Protein AF-A0A6A4GRK8-F1 (afdb_monomer_lite)

pLDDT: mean 79.05, std 15.15, range [39.25, 95.19]

Organism: NCBI:txid1447944

Sequence (147 aa):
LSDDVIEEILKYSSSYSTLLSTILVAKPISRVYQTHPKSILYSLYYHVLGPTFPQALELYRRRVCLEQMDDHALFPNVLNDPPIIMTAYERRSIQHTEGIVTELENLFSFRHVDRTSVVSQLDSQESCRFRRAVYRIMLYNCEFHLN

Radius of gyration: 17.97 Å; chains: 1; bounding box: 51×31×46 Å

Structure (mmCIF, N/CA/C/O backbone):
data_AF-A0A6A4GRK8-F1
#
_entry.id   AF-A0A6A4GRK8-F1
#
loop_
_atom_site.group_PDB
_atom_site.id
_atom_site.type_symbol
_atom_site.label_atom_id
_atom_site.label_alt_id
_atom_site.label_comp_id
_atom_site.label_asym_id
_atom_site.label_entity_id
_atom_site.label_seq_id
_atom_site.pdbx_PDB_ins_code
_atom_site.Cartn_x
_atom_site.Cartn_y
_atom_site.Cartn_z
_atom_site.occupancy
_atom_site.B_iso_or_equiv
_atom_site.auth_seq_id
_atom_site.auth_comp_id
_atom_site.auth_asym_id
_atom_site.auth_atom_id
_atom_site.pdbx_PDB_model_num
ATOM 1 N N . LEU A 1 1 ? -24.205 -7.755 17.004 1.00 75.12 1 LEU A N 1
ATOM 2 C CA . LEU A 1 1 ? -22.905 -8.268 16.523 1.00 75.12 1 LEU A CA 1
ATOM 3 C C . LEU A 1 1 ? -21.918 -8.126 17.669 1.00 75.12 1 LEU A C 1
ATOM 5 O O . LEU A 1 1 ? -22.039 -7.134 18.378 1.00 75.12 1 LEU A O 1
ATOM 9 N N . SER A 1 2 ? -21.032 -9.093 17.893 1.00 92.44 2 SER A N 1
ATOM 10 C CA . SER A 1 2 ? -19.952 -8.926 18.872 1.00 92.44 2 SER A CA 1
ATOM 11 C C . SER A 1 2 ? -18.887 -7.970 18.336 1.00 92.44 2 SER A C 1
ATOM 13 O O . SER A 1 2 ? -18.763 -7.800 17.119 1.00 92.44 2 SER A O 1
ATOM 15 N N . ASP A 1 3 ? -18.120 -7.369 19.244 1.00 91.88 3 ASP A N 1
ATOM 16 C CA . ASP A 1 3 ? -17.025 -6.462 18.894 1.00 91.88 3 ASP A CA 1
ATOM 17 C C . ASP A 1 3 ? -15.959 -7.177 18.040 1.00 91.88 3 ASP A C 1
ATOM 19 O O . ASP A 1 3 ? -15.514 -6.607 17.048 1.00 91.88 3 ASP A O 1
ATOM 23 N N . ASP A 1 4 ? -15.670 -8.457 18.317 1.00 91.69 4 ASP A N 1
ATOM 24 C CA . ASP A 1 4 ? -14.726 -9.277 17.535 1.00 91.69 4 ASP A CA 1
ATOM 25 C C . ASP A 1 4 ? -15.135 -9.406 16.059 1.00 91.69 4 ASP A C 1
ATOM 27 O O . ASP A 1 4 ? -14.313 -9.293 15.151 1.00 91.69 4 ASP A O 1
ATOM 31 N N . VAL A 1 5 ? -16.431 -9.615 15.794 1.00 93.19 5 VAL A N 1
ATOM 32 C CA . VAL A 1 5 ? -16.941 -9.746 14.420 1.00 93.19 5 VAL A CA 1
ATOM 33 C C . VAL A 1 5 ? -16.886 -8.400 13.703 1.00 93.19 5 VAL A C 1
ATOM 35 O O . VAL A 1 5 ? -16.590 -8.348 12.512 1.00 93.19 5 VAL A O 1
ATOM 38 N N . ILE A 1 6 ? -17.155 -7.300 14.412 1.00 93.06 6 ILE A N 1
ATOM 39 C CA . ILE A 1 6 ? -17.019 -5.953 13.850 1.00 93.06 6 ILE A CA 1
ATOM 40 C C . ILE A 1 6 ? -15.552 -5.675 13.507 1.00 93.06 6 ILE A C 1
ATOM 42 O O . ILE A 1 6 ? -15.279 -5.164 12.424 1.00 93.06 6 ILE A O 1
ATOM 46 N N . GLU A 1 7 ? -14.614 -6.020 14.390 1.00 92.94 7 GLU A N 1
ATOM 47 C CA . GLU A 1 7 ? -13.183 -5.843 14.138 1.00 92.94 7 GLU A CA 1
ATOM 48 C C . GLU A 1 7 ? -12.743 -6.616 12.891 1.00 92.94 7 GLU A C 1
ATOM 50 O O . GLU A 1 7 ? -12.082 -6.046 12.021 1.00 92.94 7 GLU A O 1
ATOM 55 N N . GLU A 1 8 ? -13.162 -7.875 12.762 1.00 92.25 8 GLU A N 1
ATOM 56 C CA . GLU A 1 8 ? -12.828 -8.704 11.604 1.00 92.25 8 GLU A CA 1
ATOM 57 C C . GLU A 1 8 ? -13.407 -8.128 10.303 1.00 92.25 8 GLU A C 1
ATOM 59 O O . GLU A 1 8 ? -12.691 -7.992 9.312 1.00 92.25 8 GLU A O 1
ATOM 64 N N . ILE A 1 9 ? -14.666 -7.675 10.311 1.00 91.06 9 ILE A N 1
ATOM 65 C CA . ILE A 1 9 ? -15.273 -6.989 9.157 1.00 91.06 9 ILE A CA 1
ATOM 66 C C . ILE A 1 9 ? -14.453 -5.755 8.763 1.00 91.06 9 ILE A C 1
ATOM 68 O O . ILE A 1 9 ? -14.192 -5.532 7.580 1.00 91.06 9 ILE A O 1
ATOM 72 N N . LEU A 1 10 ? -14.024 -4.953 9.742 1.00 90.94 10 LEU A N 1
ATOM 73 C CA . LEU A 1 10 ? -13.240 -3.749 9.476 1.00 90.94 10 LEU A CA 1
ATOM 74 C C . LEU A 1 10 ? -11.853 -4.089 8.901 1.00 90.94 10 LEU A C 1
ATOM 76 O O . LEU A 1 10 ? -11.402 -3.385 7.995 1.00 90.94 10 LEU A O 1
ATOM 80 N N . LYS A 1 11 ? -11.204 -5.172 9.353 1.00 90.00 11 LYS A N 1
ATOM 81 C CA . LYS A 1 11 ? -9.908 -5.655 8.827 1.00 90.00 11 LYS A CA 1
ATOM 82 C C . LYS A 1 11 ? -9.962 -6.086 7.361 1.00 90.00 11 LYS A C 1
ATOM 84 O O . LYS A 1 11 ? -8.969 -5.915 6.658 1.00 90.00 11 LYS A O 1
ATOM 89 N N . TYR A 1 12 ? -11.105 -6.596 6.900 1.00 88.00 12 TYR A N 1
ATOM 90 C CA . TYR A 1 12 ? -11.338 -6.983 5.501 1.00 88.00 12 TYR A CA 1
ATOM 91 C C . TYR A 1 12 ? -11.882 -5.848 4.623 1.00 88.00 12 TYR A C 1
ATOM 93 O O . TYR A 1 12 ? -12.364 -6.084 3.513 1.00 88.00 12 TYR A O 1
ATOM 101 N N . SER A 1 13 ? -11.806 -4.599 5.086 1.00 84.50 13 SER A N 1
ATOM 102 C CA . SER A 1 13 ? -12.175 -3.454 4.254 1.00 84.50 13 SER A CA 1
ATOM 103 C C . SER A 1 13 ? -11.331 -3.422 2.976 1.00 84.50 13 SER A C 1
ATOM 105 O O . SER A 1 13 ? -10.106 -3.458 3.025 1.00 84.50 13 SER A O 1
ATOM 107 N N . SER A 1 14 ? -11.987 -3.293 1.822 1.00 77.75 14 SER A N 1
ATOM 108 C CA . SER A 1 14 ? -11.324 -3.295 0.508 1.00 77.75 14 SER A CA 1
ATOM 109 C C . SER A 1 14 ? -10.549 -2.015 0.196 1.00 77.75 14 SER A C 1
ATOM 111 O O . SER A 1 14 ? -9.700 -1.992 -0.690 1.00 77.75 14 SER A O 1
ATOM 113 N N . SER A 1 15 ? -10.860 -0.921 0.891 1.00 77.19 15 SER A N 1
ATOM 114 C CA . SER A 1 15 ? -10.179 0.358 0.729 1.00 77.19 15 SER A CA 1
ATOM 115 C C . SER A 1 15 ? -10.337 1.219 1.977 1.00 77.19 15 SER A C 1
ATOM 117 O O . SER A 1 15 ? -11.236 1.009 2.798 1.00 77.19 15 SER A O 1
ATOM 119 N N . TYR A 1 16 ? -9.499 2.250 2.088 1.00 76.88 16 TYR A N 1
ATOM 120 C CA . TYR A 1 16 ? -9.619 3.233 3.161 1.00 76.88 16 TYR A CA 1
ATOM 121 C C . TYR A 1 16 ? -10.954 3.995 3.112 1.00 76.88 16 TYR A C 1
ATOM 123 O O . TYR A 1 16 ? -11.535 4.288 4.155 1.00 76.88 16 TYR A O 1
ATOM 131 N N . SER A 1 17 ? -11.474 4.275 1.910 1.00 74.25 17 SER A N 1
ATOM 132 C CA . SER A 1 17 ? -12.780 4.925 1.756 1.00 74.25 17 SER A CA 1
ATOM 133 C C . SER A 1 17 ? -13.900 4.032 2.284 1.00 74.25 17 SER A C 1
ATOM 135 O O . SER A 1 17 ? -14.747 4.497 3.040 1.00 74.25 17 SER A O 1
ATOM 137 N N . THR A 1 18 ? -13.871 2.742 1.937 1.00 84.19 18 THR A N 1
ATOM 138 C CA . THR A 1 18 ? -14.836 1.746 2.421 1.00 84.19 18 THR A CA 1
ATOM 139 C C . THR A 1 18 ? -14.802 1.645 3.943 1.00 84.19 18 THR A C 1
ATOM 141 O O . THR A 1 18 ? -15.852 1.659 4.588 1.00 84.19 18 THR A O 1
ATOM 144 N N . LEU A 1 19 ? -13.599 1.607 4.525 1.00 86.88 19 LEU A N 1
ATOM 145 C CA . LEU A 1 19 ? -13.414 1.582 5.973 1.00 86.88 19 LEU A CA 1
ATOM 146 C C . LEU A 1 19 ? -14.049 2.817 6.629 1.00 86.88 19 LEU A C 1
ATOM 148 O O . LEU A 1 19 ? -14.834 2.680 7.566 1.00 86.88 19 LEU A O 1
ATOM 152 N N . LEU A 1 20 ? -13.763 4.018 6.113 1.00 85.94 20 LEU A N 1
ATOM 153 C CA . LEU A 1 20 ? -14.296 5.266 6.659 1.00 85.94 20 LEU A CA 1
ATOM 154 C C . LEU A 1 20 ? -15.826 5.309 6.588 1.00 85.94 20 LEU A C 1
ATOM 156 O O . LEU A 1 20 ? -16.474 5.612 7.587 1.00 85.94 20 LEU A O 1
ATOM 160 N N . SER A 1 21 ? -16.407 4.958 5.439 1.00 89.00 21 SER A N 1
ATOM 161 C CA . SER A 1 21 ? -17.860 4.871 5.287 1.00 89.00 21 SER A CA 1
ATOM 162 C C . SER A 1 21 ? -18.472 3.896 6.291 1.00 89.00 21 SER A C 1
ATOM 164 O O . SER A 1 21 ? -19.470 4.231 6.920 1.00 89.00 21 SER A O 1
ATOM 166 N N . THR A 1 22 ? -17.844 2.735 6.502 1.00 91.50 22 THR A N 1
ATOM 167 C CA . THR A 1 22 ? -18.318 1.698 7.435 1.00 91.50 22 THR A CA 1
ATOM 168 C C . THR A 1 22 ? -18.276 2.172 8.888 1.00 91.50 22 THR A C 1
ATOM 170 O O . THR A 1 22 ? -19.245 1.998 9.626 1.00 91.50 22 THR A O 1
ATOM 173 N N . ILE A 1 23 ? -17.193 2.842 9.294 1.00 92.50 23 ILE A N 1
ATOM 174 C CA . ILE A 1 23 ? -17.038 3.434 10.634 1.00 92.50 23 ILE A CA 1
ATOM 175 C C . ILE A 1 23 ? -18.158 4.439 10.936 1.00 92.50 23 ILE A C 1
ATOM 177 O O . ILE A 1 23 ? -18.630 4.515 12.072 1.00 92.50 23 ILE A O 1
ATOM 181 N N . LEU A 1 24 ? -18.606 5.186 9.924 1.00 92.06 24 LEU A N 1
ATOM 182 C CA . LEU A 1 24 ? -19.644 6.210 10.059 1.00 92.06 24 LEU A CA 1
ATOM 183 C C . LEU A 1 24 ? -21.072 5.645 10.133 1.00 92.06 24 LEU A C 1
ATOM 185 O O . LEU A 1 24 ? -21.984 6.385 10.498 1.00 92.06 24 LEU A O 1
ATOM 189 N N . VAL A 1 25 ? -21.285 4.357 9.837 1.00 94.44 25 VAL A N 1
ATOM 190 C CA . VAL A 1 25 ? -22.625 3.739 9.831 1.00 94.44 25 VAL A CA 1
ATOM 191 C C . VAL A 1 25 ? -23.254 3.730 11.223 1.00 94.44 25 VAL A C 1
ATOM 193 O O . VAL A 1 25 ? -24.447 3.995 11.365 1.00 94.44 25 VAL A O 1
ATOM 196 N N . ALA A 1 26 ? -22.480 3.404 12.264 1.00 93.12 26 ALA A N 1
ATOM 197 C CA . ALA A 1 26 ? -23.025 3.260 13.610 1.00 93.12 26 ALA A CA 1
ATOM 198 C C . ALA A 1 26 ? -21.990 3.494 14.720 1.00 93.12 26 ALA A C 1
ATOM 200 O O . ALA A 1 26 ? -20.823 3.116 14.610 1.00 93.12 26 ALA A O 1
ATOM 201 N N . LYS A 1 27 ? -22.452 4.031 15.859 1.00 93.00 27 LYS A N 1
ATOM 202 C CA . LYS A 1 27 ? -21.616 4.285 17.050 1.00 93.00 27 LYS A CA 1
ATOM 203 C C . LYS A 1 27 ? -20.867 3.045 17.570 1.00 93.00 27 LYS A C 1
ATOM 205 O O . LYS A 1 27 ? -19.705 3.207 17.934 1.00 93.00 27 LYS A O 1
ATOM 210 N N . PRO A 1 28 ? -21.459 1.833 17.617 1.00 92.50 28 PRO A N 1
ATOM 211 C CA . PRO A 1 28 ? -20.728 0.634 18.031 1.00 92.50 28 PRO A CA 1
ATOM 212 C C . PRO A 1 28 ? -19.558 0.306 17.097 1.00 92.50 28 PRO A C 1
ATOM 214 O O . PRO A 1 28 ? -18.472 0.008 17.576 1.00 92.50 28 PRO A O 1
ATOM 217 N N . ILE A 1 29 ? -19.737 0.459 15.781 1.00 92.62 29 ILE A N 1
ATOM 218 C CA . ILE A 1 29 ? -18.674 0.229 14.789 1.00 92.62 29 ILE A CA 1
ATOM 219 C C . ILE A 1 29 ? -17.549 1.246 14.977 1.00 92.62 29 ILE A C 1
ATOM 221 O O . ILE A 1 29 ? -16.377 0.880 15.058 1.00 92.62 29 ILE A O 1
ATOM 225 N N . SER A 1 30 ? -17.908 2.522 15.135 1.00 92.19 30 SER A N 1
ATOM 226 C CA . SER A 1 30 ? -16.933 3.564 15.450 1.00 92.19 30 SER A CA 1
ATOM 227 C C . SER A 1 30 ? -16.193 3.301 16.760 1.00 92.19 30 SER A C 1
ATOM 229 O O . SER A 1 30 ? -15.014 3.629 16.848 1.00 92.19 30 SER A O 1
ATOM 231 N N . ARG A 1 31 ? -16.853 2.728 17.771 1.00 94.56 31 ARG A N 1
ATOM 232 C CA . ARG A 1 31 ? -16.213 2.375 19.042 1.00 94.56 31 ARG A CA 1
ATOM 233 C C . ARG A 1 31 ? -15.188 1.264 18.846 1.00 94.56 31 ARG A C 1
ATOM 235 O O . ARG A 1 31 ? -14.057 1.439 19.271 1.00 94.56 31 ARG A O 1
ATOM 242 N N . VAL A 1 32 ? -15.546 0.179 18.159 1.00 93.06 32 VAL A N 1
ATOM 243 C CA . VAL A 1 32 ? -14.614 -0.926 17.869 1.00 93.06 32 VAL A CA 1
ATOM 244 C C . VAL A 1 32 ? -13.397 -0.423 17.093 1.00 93.06 32 VAL A C 1
ATOM 246 O O . VAL A 1 32 ? -12.264 -0.738 17.453 1.00 93.06 32 VAL A O 1
ATOM 249 N N . TYR A 1 33 ? -13.609 0.444 16.098 1.00 89.50 33 TYR A N 1
ATOM 250 C CA . TYR A 1 33 ? -12.504 1.091 15.395 1.00 89.50 33 TYR A CA 1
ATOM 251 C C . TYR A 1 33 ? -11.621 1.934 16.324 1.00 89.50 33 TYR A C 1
ATOM 253 O O . TYR A 1 33 ? -10.405 1.897 16.194 1.00 89.50 33 TYR A O 1
ATOM 261 N N . GLN A 1 34 ? -12.203 2.688 17.260 1.00 89.06 34 GLN A N 1
ATOM 262 C CA . GLN A 1 34 ? -11.438 3.478 18.232 1.00 89.06 34 GLN A CA 1
ATOM 263 C C . GLN A 1 34 ? -10.661 2.604 19.225 1.00 89.06 34 GLN A C 1
ATOM 265 O O . GLN A 1 34 ? -9.582 3.008 19.656 1.00 89.06 34 GLN A O 1
ATOM 270 N N . THR A 1 35 ? -11.169 1.415 19.556 1.00 91.00 35 THR A N 1
ATOM 271 C CA . THR A 1 35 ? -10.490 0.454 20.434 1.00 91.00 35 THR A CA 1
ATOM 272 C C . THR A 1 35 ? -9.321 -0.238 19.726 1.00 91.00 35 THR A C 1
ATOM 274 O O . THR A 1 35 ? -8.239 -0.359 20.302 1.00 91.00 35 THR A O 1
ATOM 277 N N . HIS A 1 36 ? -9.494 -0.639 18.459 1.00 86.44 36 HIS A N 1
ATOM 278 C CA . HIS A 1 36 ? -8.504 -1.424 17.703 1.00 86.44 36 HIS A CA 1
ATOM 279 C C . HIS A 1 36 ? -8.046 -0.785 16.373 1.00 86.44 36 HIS A C 1
ATOM 281 O O . HIS A 1 36 ? -7.867 -1.497 15.379 1.00 86.44 36 HIS A O 1
ATOM 287 N N . PRO A 1 37 ? -7.757 0.532 16.302 1.00 82.50 37 PRO A N 1
ATOM 288 C CA . PRO A 1 37 ? -7.476 1.197 15.026 1.00 82.50 37 PRO A CA 1
ATOM 289 C C . PRO A 1 37 ? -6.192 0.664 14.383 1.00 82.50 37 PRO A C 1
ATOM 291 O O . PRO A 1 37 ? -6.063 0.634 13.163 1.00 82.50 37 PRO A O 1
ATOM 294 N N . LYS A 1 38 ? -5.243 0.212 15.210 1.00 77.81 38 LYS A N 1
ATOM 295 C CA . LYS A 1 38 ? -3.922 -0.263 14.785 1.00 77.81 38 LYS A CA 1
ATOM 296 C C . LYS A 1 38 ? -4.016 -1.560 13.996 1.00 77.81 38 LYS A C 1
ATOM 298 O O . LYS A 1 38 ? -3.482 -1.639 12.897 1.00 77.81 38 LYS A O 1
ATOM 303 N N . SER A 1 39 ? -4.713 -2.548 14.555 1.00 83.25 39 SER A N 1
ATOM 304 C CA . SER A 1 39 ? -4.875 -3.855 13.919 1.00 83.25 39 SER A CA 1
ATOM 305 C C . SER A 1 39 ? -5.667 -3.721 12.619 1.00 83.25 39 SER A C 1
ATOM 307 O O . SER A 1 39 ? -5.230 -4.199 11.579 1.00 83.25 39 SER A O 1
ATOM 309 N N . ILE A 1 40 ? -6.760 -2.952 12.653 1.00 87.06 40 ILE A N 1
ATOM 310 C CA . ILE A 1 40 ? -7.620 -2.702 11.491 1.00 87.06 40 ILE A CA 1
ATOM 311 C C . ILE A 1 40 ? -6.854 -2.005 10.360 1.00 87.06 40 ILE A C 1
ATOM 313 O O . ILE A 1 40 ? -6.889 -2.466 9.221 1.00 87.06 40 ILE A O 1
ATOM 317 N N . LEU A 1 41 ? -6.140 -0.911 10.655 1.00 81.12 41 LEU A N 1
ATOM 318 C CA . LEU A 1 41 ? -5.373 -0.196 9.633 1.00 81.12 41 LEU A CA 1
ATOM 319 C C . LEU A 1 41 ? -4.221 -1.047 9.100 1.00 81.12 41 LEU A C 1
ATOM 321 O O . LEU A 1 41 ? -4.008 -1.070 7.893 1.00 81.12 41 LEU A O 1
ATOM 325 N N . TYR A 1 42 ? -3.501 -1.765 9.963 1.00 81.38 42 TYR A N 1
ATOM 326 C CA . TYR A 1 42 ? -2.437 -2.666 9.523 1.00 81.38 42 TYR A CA 1
ATOM 327 C C . TYR A 1 42 ? -2.971 -3.715 8.540 1.00 81.38 42 TYR A C 1
ATOM 329 O O . TYR A 1 42 ? -2.416 -3.868 7.454 1.00 81.38 42 TYR A O 1
ATOM 337 N N . SER A 1 43 ? -4.079 -4.384 8.876 1.00 83.81 43 SER A N 1
ATOM 338 C CA . SER A 1 43 ? -4.724 -5.370 8.001 1.00 83.81 43 SER A CA 1
ATOM 339 C C . SER A 1 43 ? -5.222 -4.766 6.690 1.00 83.81 43 SER A C 1
ATOM 341 O O . SER A 1 43 ? -5.042 -5.385 5.643 1.00 83.81 43 SER A O 1
ATOM 343 N N . LEU A 1 44 ? -5.790 -3.555 6.724 1.00 81.69 44 LEU A N 1
ATOM 344 C CA . LEU A 1 44 ? -6.199 -2.826 5.523 1.00 81.69 44 LEU A CA 1
ATOM 345 C C . LEU A 1 44 ? -4.999 -2.564 4.605 1.00 81.69 44 LEU A C 1
ATOM 347 O O . LEU A 1 44 ? -5.052 -2.866 3.418 1.00 81.69 44 LEU A O 1
ATOM 351 N N . TYR A 1 45 ? -3.911 -2.003 5.135 1.00 77.12 45 TYR A N 1
ATOM 352 C CA . TYR A 1 45 ? -2.742 -1.672 4.321 1.00 77.12 45 TYR A CA 1
ATOM 353 C C . TYR A 1 45 ? -2.004 -2.914 3.832 1.00 77.12 45 TYR A C 1
ATOM 355 O O . TYR A 1 45 ? -1.528 -2.915 2.701 1.00 77.12 45 TYR A O 1
ATOM 363 N N . TYR A 1 46 ? -1.972 -3.985 4.621 1.00 80.56 46 TYR A N 1
ATOM 364 C CA . TYR A 1 46 ? -1.468 -5.275 4.165 1.00 80.56 46 TYR A CA 1
ATOM 365 C C . TYR A 1 46 ? -2.324 -5.862 3.032 1.00 80.56 46 TYR A C 1
ATOM 367 O O . TYR A 1 46 ? -1.773 -6.393 2.075 1.00 80.56 46 TYR A O 1
ATOM 375 N N . HIS A 1 47 ? -3.655 -5.733 3.083 1.00 77.75 47 HIS A N 1
ATOM 376 C CA . HIS A 1 47 ? -4.526 -6.150 1.977 1.00 77.75 47 HIS A CA 1
ATOM 377 C C . HIS A 1 47 ? -4.339 -5.289 0.723 1.00 77.75 47 HIS A C 1
ATOM 379 O O . HIS A 1 47 ? -4.275 -5.824 -0.379 1.00 77.75 47 HIS A O 1
ATOM 385 N N . VAL A 1 48 ? -4.256 -3.964 0.882 1.00 70.06 48 VAL A N 1
ATOM 386 C CA . VAL A 1 48 ? -4.194 -3.013 -0.241 1.00 70.06 48 VAL A CA 1
ATOM 387 C C . VAL A 1 48 ? -2.826 -3.022 -0.923 1.00 70.06 48 VAL A C 1
ATOM 389 O O . VAL A 1 48 ? -2.751 -3.046 -2.145 1.00 70.06 48 VAL A O 1
ATOM 392 N N . LEU A 1 49 ? -1.746 -2.991 -0.144 1.00 71.88 49 LEU A N 1
ATOM 393 C CA . LEU A 1 49 ? -0.367 -2.900 -0.641 1.00 71.88 49 LEU A CA 1
ATOM 394 C C . LEU A 1 49 ? 0.303 -4.276 -0.740 1.00 71.88 49 LEU A C 1
ATOM 396 O O . LEU A 1 49 ? 1.449 -4.394 -1.181 1.00 71.88 49 LEU A O 1
ATOM 400 N N . GLY A 1 50 ? -0.385 -5.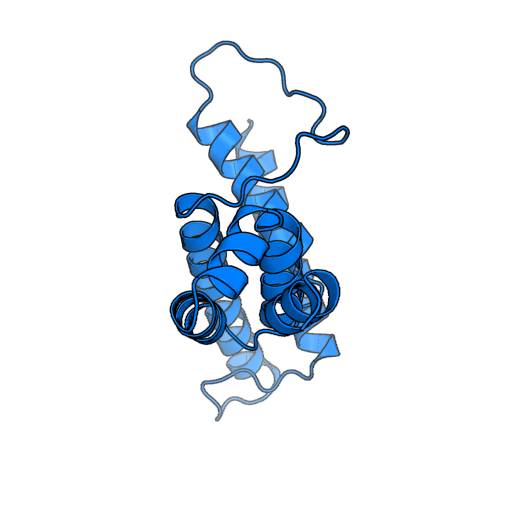320 -0.280 1.00 76.38 50 GLY A N 1
ATOM 401 C CA . GLY A 1 50 ? 0.111 -6.682 -0.280 1.00 76.38 50 GLY A CA 1
ATOM 402 C C . GLY A 1 50 ? 1.330 -6.887 0.634 1.00 76.38 50 GLY A C 1
ATOM 403 O O . GLY A 1 50 ? 1.597 -6.119 1.566 1.00 76.38 50 GLY A O 1
ATOM 404 N N . PRO A 1 51 ? 2.138 -7.923 0.355 1.00 78.75 51 PRO A N 1
ATOM 405 C CA . PRO A 1 51 ? 3.282 -8.310 1.183 1.00 78.75 51 PRO A CA 1
ATOM 406 C C . PRO A 1 51 ? 4.429 -7.285 1.191 1.00 78.75 51 PRO A C 1
ATOM 408 O O . PRO A 1 51 ? 5.410 -7.488 1.906 1.00 78.75 51 PRO A O 1
ATOM 411 N N . THR A 1 52 ? 4.331 -6.208 0.403 1.00 79.31 52 THR A N 1
ATOM 412 C CA . THR A 1 52 ? 5.317 -5.119 0.358 1.00 79.31 52 THR A CA 1
ATOM 413 C C . THR A 1 52 ? 5.049 -3.987 1.346 1.00 79.31 52 THR A C 1
ATOM 415 O O . THR A 1 52 ? 5.888 -3.102 1.515 1.00 79.31 52 THR A O 1
ATOM 418 N N . PHE A 1 53 ? 3.907 -4.024 2.037 1.00 80.06 53 PHE A N 1
ATOM 419 C CA . PHE A 1 53 ? 3.555 -3.030 3.046 1.00 80.06 53 PHE A CA 1
ATOM 420 C C . PHE A 1 53 ? 4.620 -2.839 4.149 1.00 80.06 53 PHE A C 1
ATOM 422 O O . PHE A 1 53 ? 4.952 -1.686 4.440 1.00 80.06 53 PHE A O 1
ATOM 429 N N . PRO A 1 54 ? 5.208 -3.899 4.748 1.00 79.00 54 PRO A N 1
ATOM 430 C CA . PRO A 1 54 ? 6.210 -3.725 5.800 1.00 79.00 54 PRO A CA 1
ATOM 431 C C . PRO A 1 54 ? 7.416 -2.887 5.355 1.00 79.00 54 PRO A C 1
ATOM 433 O O . PRO A 1 54 ? 7.878 -2.036 6.109 1.00 79.00 54 PRO A O 1
ATOM 436 N N . GLN A 1 55 ? 7.886 -3.075 4.118 1.00 80.50 55 GLN A N 1
ATOM 437 C CA . GLN A 1 55 ? 9.024 -2.336 3.566 1.00 80.50 55 GLN A CA 1
ATOM 438 C C . GLN A 1 55 ? 8.668 -0.870 3.286 1.00 80.50 55 GLN A C 1
ATOM 440 O O . GLN A 1 55 ? 9.482 0.019 3.532 1.00 80.50 55 GLN A O 1
ATOM 445 N N . ALA A 1 56 ? 7.447 -0.600 2.814 1.00 80.62 56 ALA A N 1
ATOM 446 C CA . ALA A 1 56 ? 6.958 0.765 2.616 1.00 80.62 56 ALA A CA 1
ATOM 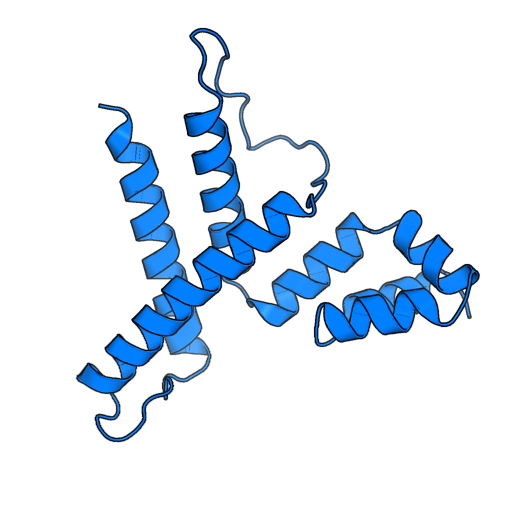447 C C . ALA A 1 56 ? 6.880 1.539 3.946 1.00 80.62 56 ALA A C 1
ATOM 449 O O . ALA A 1 56 ? 7.290 2.700 4.029 1.00 80.62 56 ALA A O 1
ATOM 450 N N . LEU A 1 57 ? 6.395 0.881 5.005 1.00 81.38 57 LEU A N 1
ATOM 451 C CA . LEU A 1 57 ? 6.320 1.457 6.347 1.00 81.38 57 LEU A CA 1
ATOM 452 C C . LEU A 1 57 ? 7.713 1.721 6.938 1.00 81.38 57 LEU A C 1
ATOM 454 O O . LEU A 1 57 ? 7.937 2.767 7.548 1.00 81.38 57 LEU A O 1
ATOM 458 N N . GLU A 1 58 ? 8.650 0.793 6.749 1.00 81.44 58 GLU A N 1
ATOM 459 C CA . GLU A 1 58 ? 10.043 0.949 7.175 1.00 81.44 58 GLU A CA 1
ATOM 460 C C . GLU A 1 58 ? 10.705 2.162 6.508 1.00 81.44 58 GLU A C 1
ATOM 462 O O . GLU A 1 58 ? 11.316 2.989 7.190 1.00 81.44 58 GLU A O 1
ATOM 467 N N . LEU A 1 59 ? 10.515 2.322 5.195 1.00 80.25 59 LEU A N 1
ATOM 468 C CA . LEU A 1 59 ? 11.049 3.452 4.436 1.00 80.25 59 LEU A CA 1
ATOM 469 C C . LEU A 1 59 ? 10.540 4.790 4.970 1.00 80.25 59 LEU A C 1
ATOM 471 O O . LEU A 1 59 ? 11.330 5.713 5.176 1.00 80.25 59 LEU A O 1
ATOM 475 N N . TYR A 1 60 ? 9.233 4.888 5.221 1.00 80.69 60 TYR A N 1
ATOM 476 C CA . TYR A 1 60 ? 8.646 6.085 5.812 1.00 80.69 60 TYR A CA 1
ATOM 477 C C . TYR A 1 60 ? 9.291 6.416 7.164 1.00 80.69 60 TYR A C 1
ATOM 479 O O . TYR A 1 60 ? 9.738 7.543 7.374 1.00 80.69 60 TYR A O 1
ATOM 487 N N . ARG A 1 61 ? 9.360 5.434 8.074 1.00 79.00 61 ARG A N 1
ATOM 488 C CA . ARG A 1 61 ? 9.899 5.646 9.427 1.00 79.00 61 ARG A CA 1
ATOM 489 C C . ARG A 1 61 ? 11.324 6.161 9.371 1.00 79.00 61 ARG A C 1
ATOM 491 O O . ARG A 1 61 ? 11.669 7.087 10.096 1.00 79.00 61 ARG A O 1
ATOM 498 N N . ARG A 1 62 ? 12.127 5.598 8.469 1.00 76.19 62 ARG A N 1
ATOM 499 C CA . ARG A 1 62 ? 13.514 6.010 8.307 1.00 76.19 62 ARG A CA 1
ATOM 500 C C . ARG A 1 62 ? 13.638 7.440 7.796 1.00 76.19 62 ARG A C 1
ATOM 502 O O . ARG A 1 62 ? 14.428 8.190 8.351 1.00 76.19 62 ARG A O 1
ATOM 509 N N . ARG A 1 63 ? 12.827 7.845 6.812 1.00 76.19 63 ARG A N 1
ATOM 510 C CA . ARG A 1 63 ? 12.796 9.239 6.334 1.00 76.19 63 ARG A CA 1
ATOM 511 C C . ARG A 1 63 ? 12.418 10.224 7.435 1.00 76.19 63 ARG A C 1
ATOM 513 O O . ARG A 1 63 ? 13.099 11.225 7.595 1.00 76.19 63 ARG A O 1
ATOM 520 N N . VAL A 1 64 ? 11.394 9.915 8.230 1.00 73.25 64 VAL A N 1
ATOM 521 C CA . VAL A 1 64 ? 10.986 10.787 9.342 1.00 73.25 64 VAL A CA 1
ATOM 522 C C . VAL A 1 64 ? 12.076 10.91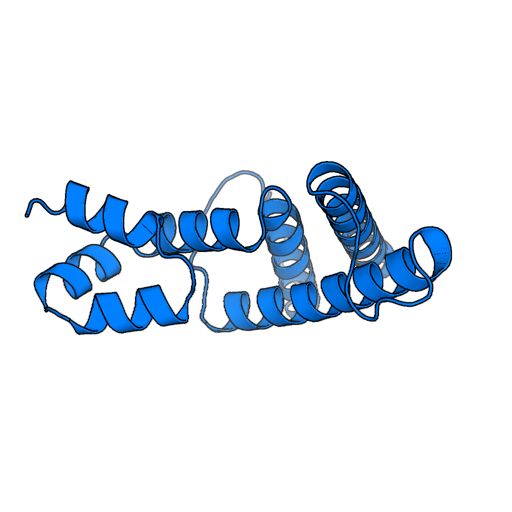1 10.396 1.00 73.25 64 VAL A C 1
ATOM 524 O O . VAL A 1 64 ? 12.332 12.016 10.859 1.00 73.25 64 VAL A O 1
ATOM 527 N N . CYS A 1 65 ? 12.741 9.809 10.755 1.00 71.81 65 CYS A N 1
ATOM 528 C CA . CYS A 1 65 ? 13.886 9.881 11.658 1.00 71.81 65 CYS A CA 1
ATOM 529 C C . CYS A 1 65 ? 14.969 10.823 11.113 1.00 71.81 65 CYS A C 1
ATOM 531 O O . CYS A 1 65 ? 15.469 11.633 11.879 1.00 71.81 65 CYS A O 1
ATOM 533 N N . LEU A 1 66 ? 15.286 10.766 9.812 1.00 69.75 66 LEU A N 1
ATOM 534 C CA . LEU A 1 66 ? 16.278 11.651 9.181 1.00 69.75 66 LEU A CA 1
ATOM 535 C C . LEU A 1 66 ? 15.855 13.128 9.210 1.00 69.75 66 LEU A C 1
ATOM 537 O O . LEU A 1 66 ? 16.670 13.991 9.510 1.00 69.75 66 LEU A O 1
ATOM 541 N N . GLU A 1 67 ? 14.586 13.424 8.927 1.00 67.56 67 GLU A N 1
ATOM 542 C CA . GLU A 1 67 ? 14.045 14.793 8.934 1.00 67.56 67 GLU A CA 1
ATOM 543 C C . GLU A 1 67 ? 13.973 15.405 10.346 1.00 67.56 67 GLU A C 1
ATOM 545 O O . GLU A 1 67 ? 13.934 16.625 10.488 1.00 67.56 67 GLU A O 1
ATOM 550 N N . GLN A 1 68 ? 13.945 14.567 11.389 1.00 66.06 68 GLN A N 1
ATOM 551 C CA . GLN A 1 68 ? 13.863 14.971 12.796 1.00 66.06 68 GLN A CA 1
ATOM 552 C C . GLN A 1 68 ? 15.221 15.013 13.514 1.00 66.06 68 GLN A C 1
ATOM 554 O O . GLN A 1 68 ? 15.247 15.335 14.703 1.00 66.06 68 GLN A O 1
ATOM 559 N N . MET A 1 69 ? 16.338 14.698 12.841 1.00 56.22 69 MET A N 1
ATOM 560 C CA . MET A 1 69 ? 17.684 14.825 13.417 1.00 56.22 69 MET A CA 1
ATOM 561 C C . MET A 1 69 ? 18.098 16.301 13.522 1.00 56.22 69 MET A C 1
ATOM 563 O O . MET A 1 69 ? 18.901 16.802 12.743 1.00 56.22 69 MET A O 1
ATOM 567 N N . ASP A 1 70 ? 17.543 16.972 14.529 1.00 46.94 70 ASP A N 1
ATOM 568 C CA . ASP A 1 70 ? 18.192 18.067 15.243 1.00 46.94 70 ASP A CA 1
ATOM 569 C C . ASP A 1 70 ? 19.128 17.427 16.298 1.00 46.94 70 ASP A C 1
ATOM 571 O O . ASP A 1 70 ? 18.677 16.745 17.219 1.00 46.94 70 ASP A O 1
ATOM 575 N N . ASP A 1 71 ? 20.431 17.540 16.039 1.00 48.75 71 ASP A N 1
ATOM 576 C CA . ASP A 1 71 ? 21.682 17.166 16.738 1.00 48.75 71 ASP A CA 1
ATOM 577 C C . ASP A 1 71 ? 21.796 16.017 17.779 1.00 48.75 71 ASP A C 1
ATOM 579 O O . ASP A 1 71 ? 22.881 15.451 17.914 1.00 48.75 71 ASP A O 1
ATOM 583 N N . HIS A 1 72 ? 2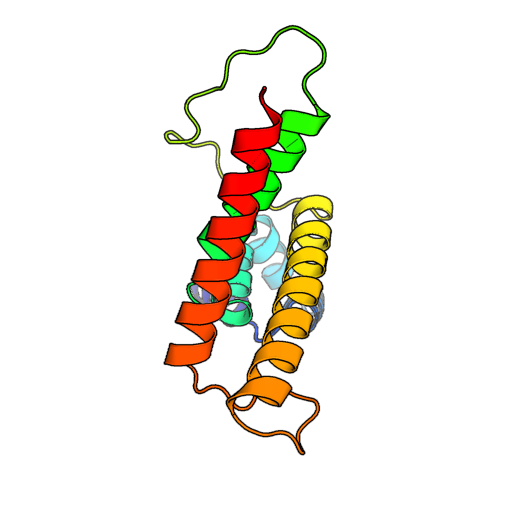0.779 15.584 18.528 1.00 46.56 72 HIS A N 1
ATOM 584 C CA . HIS A 1 72 ? 20.992 14.646 19.647 1.00 46.56 72 HIS A CA 1
ATOM 585 C C . HIS A 1 72 ? 19.824 13.680 19.897 1.00 46.56 72 HIS A C 1
ATOM 587 O O . HIS A 1 72 ? 19.045 13.865 20.829 1.00 46.56 72 HIS A O 1
ATOM 593 N N . ALA A 1 73 ? 19.744 12.568 19.162 1.00 42.41 73 ALA A N 1
ATOM 594 C CA . ALA A 1 73 ? 19.006 11.398 19.647 1.00 42.41 73 ALA A CA 1
ATOM 595 C C . ALA A 1 73 ? 19.548 10.097 19.047 1.00 42.41 73 ALA A C 1
ATOM 597 O O . ALA A 1 73 ? 19.517 9.889 17.837 1.00 42.41 73 ALA A O 1
ATOM 598 N N . LEU A 1 74 ? 20.038 9.217 19.928 1.00 44.47 74 LEU A N 1
ATOM 599 C CA . LEU A 1 74 ? 20.380 7.828 19.629 1.00 44.47 74 LEU A CA 1
ATOM 600 C C . LEU A 1 74 ? 19.279 7.178 18.790 1.00 44.47 74 LEU A C 1
ATOM 602 O O . LEU A 1 74 ? 18.115 7.246 19.177 1.00 44.47 74 LEU A O 1
ATOM 606 N N . PHE A 1 75 ? 19.673 6.460 17.737 1.00 48.31 75 PHE A N 1
ATOM 607 C CA . PHE A 1 75 ? 18.850 5.451 17.077 1.00 48.31 75 PHE A CA 1
ATOM 608 C C . PHE A 1 75 ? 18.250 4.521 18.144 1.00 48.31 75 PHE A C 1
ATOM 610 O O . PHE A 1 75 ? 18.972 3.671 18.679 1.00 48.31 75 PHE A O 1
ATOM 617 N N . PRO A 1 76 ? 16.959 4.638 18.506 1.00 41.47 76 PRO A N 1
ATOM 618 C CA . PRO A 1 76 ? 16.352 3.633 19.351 1.00 41.47 76 PRO A CA 1
ATOM 619 C C . PRO A 1 76 ? 16.284 2.389 18.477 1.00 41.47 76 PRO A C 1
ATOM 621 O O . PRO A 1 76 ? 15.812 2.470 17.345 1.00 41.47 76 PRO A O 1
ATOM 624 N N . ASN A 1 77 ? 16.796 1.260 18.966 1.00 43.94 77 ASN A N 1
ATOM 625 C CA . ASN A 1 77 ? 16.683 -0.031 18.298 1.00 43.94 77 ASN A CA 1
ATOM 626 C C . ASN A 1 77 ? 15.229 -0.246 17.837 1.00 43.94 77 ASN A C 1
ATOM 628 O O . ASN A 1 77 ? 14.378 -0.646 18.628 1.00 43.94 77 ASN A O 1
ATOM 632 N N . VAL A 1 78 ? 14.954 0.002 16.550 1.00 47.41 78 VAL A N 1
ATOM 633 C CA . VAL A 1 78 ? 13.613 -0.038 15.922 1.00 47.41 78 VAL A CA 1
ATOM 634 C C . VAL A 1 78 ? 13.033 -1.464 15.909 1.00 47.41 78 VAL A C 1
ATOM 636 O O . VAL A 1 78 ? 11.932 -1.703 15.426 1.00 47.41 78 VAL A O 1
ATOM 639 N N . LEU A 1 79 ? 13.759 -2.427 16.480 1.00 44.38 79 LEU A N 1
ATOM 640 C CA . LEU A 1 79 ? 13.363 -3.821 16.583 1.00 44.38 79 LEU A CA 1
ATOM 641 C C . LEU A 1 79 ? 12.454 -4.129 17.786 1.00 44.38 79 LEU A C 1
ATOM 643 O O . LEU A 1 79 ? 11.843 -5.190 17.789 1.00 44.38 79 LEU A O 1
ATOM 647 N N . ASN A 1 80 ? 12.332 -3.237 18.778 1.00 41.66 80 ASN A N 1
ATOM 648 C CA . ASN A 1 80 ? 11.543 -3.493 19.991 1.00 41.66 80 ASN A CA 1
ATOM 649 C C . ASN A 1 80 ? 10.509 -2.375 20.227 1.00 41.66 80 ASN A C 1
ATOM 651 O O . ASN A 1 80 ? 10.779 -1.414 20.937 1.00 41.66 80 ASN A O 1
ATOM 655 N N . ASP A 1 81 ? 9.366 -2.513 19.550 1.00 42.62 81 ASP A N 1
ATOM 656 C CA . ASP A 1 81 ? 8.074 -1.806 19.663 1.00 42.62 81 ASP A CA 1
ATOM 657 C C . ASP A 1 81 ? 7.957 -0.526 20.519 1.00 42.62 81 ASP A C 1
ATOM 659 O O . ASP A 1 81 ? 8.155 -0.518 21.736 1.00 42.62 81 ASP A O 1
ATOM 663 N N . PRO A 1 82 ? 7.311 0.495 19.930 1.00 44.62 82 PRO A N 1
ATOM 664 C CA . PRO A 1 82 ? 6.002 0.887 20.444 1.00 44.62 82 PRO A CA 1
ATOM 665 C C . PRO A 1 82 ? 4.884 0.701 19.399 1.00 44.62 82 PRO A C 1
ATOM 667 O O . PRO A 1 82 ? 5.113 0.790 18.190 1.00 44.62 82 PRO A O 1
ATOM 670 N N . PRO A 1 83 ? 3.635 0.474 19.850 1.00 48.84 83 PRO A N 1
ATOM 671 C CA . PRO A 1 83 ? 2.541 0.040 18.996 1.00 48.84 83 PRO A CA 1
ATOM 672 C C . PRO A 1 83 ? 2.136 1.146 18.018 1.00 48.84 83 PRO A C 1
ATOM 674 O O . PRO A 1 83 ? 1.490 2.124 18.400 1.00 48.84 83 PRO A O 1
ATOM 677 N N . ILE A 1 84 ? 2.503 0.919 16.758 1.00 53.84 84 ILE A N 1
ATOM 678 C CA . ILE A 1 84 ? 2.200 1.639 15.514 1.00 53.84 84 ILE A CA 1
ATOM 679 C C . ILE A 1 84 ? 0.933 2.499 15.618 1.00 53.84 84 ILE A C 1
ATOM 681 O O . ILE A 1 84 ? -0.187 2.005 15.484 1.00 53.84 84 ILE A O 1
ATOM 685 N N . ILE A 1 85 ? 1.087 3.804 15.836 1.00 51.03 85 ILE A N 1
ATOM 686 C CA . ILE A 1 85 ? 0.032 4.759 15.498 1.00 51.03 85 ILE A CA 1
ATOM 687 C C . ILE A 1 85 ? 0.291 5.137 14.050 1.00 51.03 85 ILE A C 1
ATOM 689 O O . ILE A 1 85 ? 1.135 5.987 13.799 1.00 51.03 85 ILE A O 1
ATOM 693 N N . MET A 1 86 ? -0.437 4.529 13.107 1.00 62.78 86 MET A N 1
ATOM 694 C CA . MET A 1 86 ? -0.383 4.986 11.722 1.00 62.78 86 MET A CA 1
ATOM 695 C C . MET A 1 86 ? -1.093 6.327 11.593 1.00 62.78 86 MET A C 1
ATOM 697 O O . MET A 1 86 ? -2.296 6.413 11.316 1.00 62.78 86 MET A O 1
ATOM 701 N N . THR A 1 87 ? -0.351 7.392 11.887 1.00 65.75 87 THR A N 1
ATOM 702 C CA . THR A 1 87 ? -0.860 8.760 11.850 1.00 65.75 87 THR A CA 1
ATOM 703 C C . THR A 1 87 ? -1.451 9.068 10.469 1.00 65.75 87 THR A C 1
ATOM 705 O O . THR A 1 87 ? -1.140 8.437 9.457 1.00 65.75 87 THR A O 1
ATOM 708 N N . ALA A 1 88 ? -2.340 10.060 10.382 1.00 66.19 88 ALA A N 1
ATOM 709 C CA . ALA A 1 88 ? -2.846 10.510 9.079 1.00 66.19 88 ALA A CA 1
ATOM 710 C C . ALA A 1 88 ? -1.719 10.988 8.137 1.00 66.19 88 ALA A C 1
ATOM 712 O O . ALA A 1 88 ? -1.900 11.023 6.921 1.00 66.19 88 ALA A O 1
ATOM 713 N N . TYR A 1 89 ? -0.567 11.359 8.698 1.00 66.88 89 TYR A N 1
ATOM 714 C CA . TYR A 1 89 ? 0.621 11.746 7.949 1.00 66.88 89 TYR A CA 1
ATOM 715 C C . TYR A 1 89 ? 1.383 10.524 7.413 1.00 66.88 89 TYR A C 1
ATOM 717 O O . TYR A 1 89 ? 1.633 10.464 6.211 1.00 66.88 89 TYR A O 1
ATOM 725 N N . GLU A 1 90 ? 1.606 9.504 8.254 1.00 71.50 90 GLU A N 1
ATOM 726 C CA . GLU A 1 90 ? 2.132 8.186 7.848 1.00 71.50 90 GLU A CA 1
ATOM 727 C C . GLU A 1 90 ? 1.388 7.633 6.639 1.00 71.50 90 GLU A C 1
ATOM 729 O O . GLU A 1 90 ? 1.980 7.270 5.624 1.00 71.50 90 GLU A O 1
ATOM 734 N N . ARG A 1 91 ? 0.058 7.660 6.717 1.00 71.69 91 ARG A N 1
ATOM 735 C CA . ARG A 1 91 ? -0.821 7.152 5.665 1.00 71.69 91 ARG A CA 1
ATOM 736 C C . ARG A 1 91 ? -0.649 7.888 4.346 1.00 71.69 91 ARG A C 1
ATOM 738 O O . ARG A 1 91 ? -0.500 7.243 3.312 1.00 71.69 91 ARG A O 1
ATOM 745 N N . ARG A 1 92 ? -0.644 9.224 4.378 1.00 75.25 92 ARG A N 1
ATOM 746 C CA . ARG A 1 92 ? -0.456 10.042 3.171 1.00 75.25 92 ARG A CA 1
ATOM 747 C C . ARG A 1 92 ? 0.914 9.815 2.542 1.00 75.25 92 ARG A C 1
ATOM 749 O O . ARG A 1 92 ? 1.005 9.726 1.324 1.00 75.25 92 ARG A O 1
ATOM 756 N N . SER A 1 93 ? 1.957 9.684 3.356 1.00 76.50 93 SER A N 1
ATOM 757 C CA . SER A 1 93 ? 3.316 9.482 2.853 1.00 76.50 93 SER A CA 1
ATOM 758 C C . SER A 1 93 ? 3.517 8.088 2.243 1.00 76.50 93 SER A C 1
ATOM 760 O O . SER A 1 93 ? 4.098 7.960 1.163 1.00 76.50 93 SER A O 1
ATOM 762 N N . ILE A 1 94 ? 2.952 7.045 2.863 1.00 80.62 94 ILE A N 1
ATOM 763 C CA . ILE A 1 94 ? 2.951 5.687 2.297 1.00 80.62 94 ILE A CA 1
ATOM 764 C C . ILE A 1 94 ? 2.155 5.656 0.989 1.00 80.62 94 ILE A C 1
ATOM 766 O O . ILE A 1 94 ? 2.648 5.130 -0.000 1.00 80.62 94 ILE A O 1
ATOM 770 N N . GLN A 1 95 ? 0.970 6.272 0.943 1.00 82.25 95 GLN A N 1
ATOM 771 C CA . GLN A 1 95 ? 0.172 6.368 -0.287 1.00 82.25 95 GLN A CA 1
ATOM 772 C C . GLN A 1 95 ? 0.905 7.113 -1.405 1.00 82.25 95 GLN A C 1
ATOM 774 O O . GLN A 1 95 ? 0.841 6.703 -2.560 1.00 82.25 95 GLN A O 1
ATOM 779 N N . HIS A 1 96 ? 1.615 8.191 -1.072 1.00 82.94 96 HIS A N 1
ATOM 780 C CA . HIS A 1 96 ? 2.415 8.922 -2.047 1.00 82.94 96 HIS A CA 1
ATOM 781 C C . HIS A 1 96 ? 3.558 8.060 -2.597 1.00 82.94 96 HIS A C 1
ATOM 783 O O . HIS A 1 96 ? 3.733 7.963 -3.810 1.00 82.94 96 HIS A O 1
ATOM 789 N N . THR A 1 97 ? 4.292 7.382 -1.711 1.00 81.62 97 THR A N 1
ATOM 790 C CA . THR A 1 97 ? 5.373 6.464 -2.098 1.00 81.62 97 THR A CA 1
ATOM 791 C C . THR A 1 97 ? 4.847 5.321 -2.965 1.00 81.62 97 THR A C 1
ATOM 793 O O . THR A 1 97 ? 5.448 4.991 -3.981 1.00 81.62 97 THR A O 1
ATOM 796 N N . GLU A 1 98 ? 3.695 4.760 -2.613 1.00 85.31 98 GLU A N 1
ATOM 797 C CA . GLU A 1 98 ? 3.034 3.720 -3.394 1.00 85.31 98 GLU A CA 1
ATOM 798 C C . GLU A 1 98 ? 2.629 4.210 -4.792 1.00 85.31 98 GLU A C 1
ATOM 800 O O . GLU A 1 98 ? 2.755 3.465 -5.765 1.00 85.31 98 GLU A O 1
ATOM 805 N N . GLY A 1 99 ? 2.191 5.468 -4.914 1.00 86.06 99 GLY A N 1
ATOM 806 C CA . GLY A 1 99 ? 1.942 6.106 -6.208 1.00 86.06 99 GLY A CA 1
ATOM 807 C C . GLY A 1 99 ? 3.190 6.103 -7.092 1.00 86.06 99 GLY A C 1
ATOM 808 O O . GLY A 1 99 ? 3.137 5.627 -8.222 1.00 86.06 99 GLY A O 1
ATOM 809 N N . ILE A 1 100 ? 4.336 6.518 -6.540 1.00 89.00 100 ILE A N 1
ATOM 810 C CA . ILE A 1 100 ? 5.632 6.492 -7.240 1.00 89.00 100 ILE A CA 1
ATOM 811 C C . ILE A 1 100 ? 6.004 5.061 -7.652 1.00 89.00 100 ILE A C 1
ATOM 813 O O . ILE A 1 100 ? 6.400 4.821 -8.791 1.00 89.00 100 ILE A O 1
ATOM 817 N N . VAL A 1 101 ? 5.880 4.092 -6.741 1.00 88.81 101 VAL A N 1
ATOM 818 C CA . VAL A 1 101 ? 6.206 2.684 -7.027 1.00 88.81 101 VAL A CA 1
ATOM 819 C C . VAL A 1 101 ? 5.305 2.124 -8.130 1.00 88.81 101 VAL A C 1
ATOM 821 O O . VAL A 1 101 ? 5.789 1.409 -9.005 1.00 88.81 101 VAL A O 1
ATOM 824 N N . THR A 1 102 ? 4.024 2.489 -8.130 1.00 91.00 102 THR A N 1
ATOM 825 C CA . THR A 1 102 ? 3.062 2.091 -9.165 1.00 91.00 102 THR A CA 1
ATOM 826 C C . THR A 1 102 ? 3.425 2.687 -10.525 1.00 91.00 102 THR A C 1
ATOM 828 O O . THR A 1 102 ? 3.397 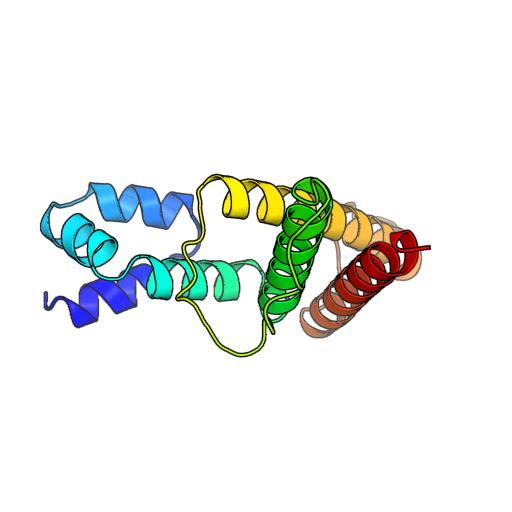1.978 -11.527 1.00 91.00 102 THR A O 1
ATOM 831 N N . GLU A 1 103 ? 3.823 3.959 -10.585 1.00 93.44 103 GLU A N 1
ATOM 832 C CA . GLU A 1 103 ? 4.291 4.583 -11.830 1.00 93.44 103 GLU A CA 1
ATOM 833 C C . GLU A 1 103 ? 5.559 3.910 -12.372 1.00 93.44 103 GLU A C 1
ATOM 835 O O . GLU A 1 103 ? 5.649 3.628 -13.569 1.00 93.44 103 GLU A O 1
ATOM 840 N N . LEU A 1 104 ? 6.515 3.591 -11.494 1.00 94.06 104 LEU A N 1
ATOM 841 C CA . LEU A 1 104 ? 7.724 2.853 -11.865 1.00 94.06 104 LEU A CA 1
ATOM 842 C C . LEU A 1 104 ? 7.399 1.454 -12.393 1.00 94.06 104 LEU A C 1
ATOM 844 O O . LEU A 1 104 ? 8.018 0.999 -13.355 1.00 94.06 104 LEU A O 1
ATOM 848 N N . GLU A 1 105 ? 6.428 0.777 -11.785 1.00 94.25 105 GLU A N 1
ATOM 849 C CA . GLU A 1 105 ? 5.973 -0.535 -12.235 1.00 94.25 105 GLU A CA 1
ATOM 850 C C . GLU A 1 105 ? 5.284 -0.459 -13.600 1.00 94.25 105 GLU A C 1
ATOM 852 O O . GLU A 1 105 ? 5.605 -1.247 -14.488 1.00 94.25 105 GLU A O 1
ATOM 857 N N . ASN A 1 106 ? 4.400 0.523 -13.804 1.00 94.06 106 ASN A N 1
ATOM 858 C CA . ASN A 1 106 ? 3.756 0.766 -15.094 1.00 94.06 106 ASN A CA 1
ATOM 859 C C . ASN A 1 106 ? 4.803 1.032 -16.185 1.00 94.06 106 ASN A C 1
ATOM 861 O O . ASN A 1 106 ? 4.729 0.441 -17.259 1.00 94.06 106 ASN A O 1
ATOM 865 N N . LEU A 1 107 ? 5.821 1.852 -15.901 1.00 95.19 107 LEU A N 1
ATOM 866 C CA . LEU A 1 107 ? 6.926 2.118 -16.826 1.00 95.19 107 LEU A CA 1
ATOM 867 C C . LEU A 1 107 ? 7.738 0.849 -17.132 1.00 95.19 107 LEU A C 1
ATOM 869 O O . LEU A 1 107 ? 8.093 0.595 -18.286 1.00 95.19 107 LEU A O 1
ATOM 873 N N . PHE A 1 108 ? 8.053 0.056 -16.104 1.00 95.12 108 PHE A N 1
ATOM 874 C CA . PHE A 1 108 ? 8.791 -1.194 -16.257 1.00 95.12 108 PHE A CA 1
ATOM 875 C C . PHE A 1 108 ? 8.014 -2.191 -17.118 1.00 95.12 108 PHE A C 1
ATOM 877 O O . PHE A 1 108 ? 8.557 -2.713 -18.093 1.00 95.12 108 PHE A O 1
ATOM 884 N N . SER A 1 109 ? 6.739 -2.407 -16.795 1.00 95.19 109 SER A N 1
ATOM 885 C CA . SER A 1 109 ? 5.854 -3.300 -17.535 1.00 95.19 109 SER A CA 1
ATOM 886 C C . SER A 1 109 ? 5.665 -2.825 -18.974 1.00 95.19 109 SER A C 1
ATOM 888 O O . SER A 1 109 ? 5.849 -3.618 -19.895 1.00 95.19 109 SER A O 1
ATOM 890 N N . PHE A 1 110 ? 5.453 -1.521 -19.189 1.00 94.12 110 PHE A N 1
ATOM 891 C CA . PHE A 1 110 ? 5.395 -0.934 -20.526 1.00 94.12 110 PHE A CA 1
ATOM 892 C C . PHE A 1 110 ? 6.652 -1.257 -21.339 1.00 94.12 110 PHE A C 1
ATOM 894 O O . PHE A 1 110 ? 6.596 -1.663 -22.495 1.00 94.12 110 PHE A O 1
ATOM 901 N N . ARG A 1 111 ? 7.832 -1.098 -20.736 1.00 93.44 111 ARG A N 1
ATOM 902 C CA . ARG A 1 111 ? 9.106 -1.265 -21.443 1.00 93.44 111 ARG A CA 1
ATOM 903 C C . ARG A 1 111 ? 9.455 -2.727 -21.729 1.00 93.44 111 ARG A C 1
ATOM 905 O O . ARG A 1 111 ? 10.033 -3.006 -22.788 1.00 93.44 111 ARG A O 1
ATOM 912 N N . HIS A 1 112 ? 9.165 -3.619 -20.785 1.00 93.00 112 HIS A N 1
ATOM 913 C CA . HIS A 1 112 ? 9.713 -4.977 -20.743 1.00 93.00 112 HIS A CA 1
ATOM 914 C C . HIS A 1 112 ? 8.685 -6.098 -20.914 1.00 93.00 112 HIS A C 1
ATOM 916 O O . HIS A 1 112 ? 9.096 -7.221 -21.191 1.00 93.00 112 HIS A O 1
ATOM 922 N N . VAL A 1 113 ? 7.390 -5.809 -20.780 1.00 92.50 113 VAL A N 1
ATOM 923 C CA . VAL A 1 113 ? 6.312 -6.805 -20.850 1.00 92.50 113 VAL A CA 1
ATOM 924 C C . VAL A 1 113 ? 5.362 -6.481 -21.995 1.00 92.50 113 VAL A C 1
ATOM 926 O O . VAL A 1 113 ? 5.324 -7.219 -22.976 1.00 92.50 113 VAL A O 1
ATOM 929 N N . ASP A 1 114 ? 4.652 -5.355 -21.917 1.00 90.94 114 ASP A N 1
ATOM 930 C CA . ASP A 1 114 ? 3.676 -4.940 -22.925 1.00 90.94 114 ASP A CA 1
ATOM 931 C C . ASP A 1 114 ? 3.747 -3.434 -23.195 1.00 90.94 114 ASP A C 1
ATOM 933 O O . ASP A 1 114 ? 3.287 -2.614 -22.409 1.00 90.94 114 ASP A O 1
ATOM 937 N N . ARG A 1 115 ? 4.250 -3.080 -24.380 1.00 89.94 115 ARG A N 1
ATOM 938 C CA . ARG A 1 115 ? 4.412 -1.692 -24.846 1.00 89.94 115 ARG A CA 1
ATOM 939 C C . ARG A 1 115 ? 3.115 -1.014 -25.277 1.00 89.94 115 ARG A C 1
ATOM 941 O O . ARG A 1 115 ? 3.164 0.105 -25.781 1.00 89.94 115 ARG A O 1
ATOM 948 N N . THR A 1 116 ? 1.977 -1.685 -25.175 1.00 90.12 116 THR A N 1
ATOM 949 C CA . THR A 1 116 ? 0.682 -1.126 -25.579 1.00 90.12 116 THR A CA 1
ATOM 950 C C . THR A 1 116 ? -0.180 -0.729 -24.385 1.00 90.12 116 THR A C 1
ATOM 952 O O . THR A 1 116 ? -1.009 0.173 -24.507 1.00 90.12 116 THR A O 1
ATOM 955 N N . SER A 1 117 ? 0.060 -1.327 -23.216 1.00 88.38 117 SER A N 1
ATOM 956 C CA . SER A 1 117 ? -0.647 -1.017 -21.976 1.00 88.38 117 SER A CA 1
ATOM 957 C C . SER A 1 117 ? 0.050 0.081 -21.172 1.00 88.38 117 SER A C 1
ATOM 959 O O . SER A 1 117 ? 1.239 0.008 -20.883 1.00 88.38 117 SER A O 1
ATOM 961 N N . VAL A 1 118 ? -0.716 1.082 -20.732 1.00 88.62 118 VAL A N 1
ATOM 962 C CA . VAL A 1 118 ? -0.242 2.140 -19.814 1.00 88.62 118 VAL A CA 1
ATOM 963 C C . VAL A 1 118 ? -0.263 1.721 -18.337 1.00 88.62 118 VAL A C 1
ATOM 965 O O . VAL A 1 118 ? 0.244 2.444 -17.483 1.00 88.62 118 VAL A O 1
ATOM 968 N N . VAL A 1 119 ? -0.852 0.562 -18.034 1.00 91.06 119 VAL A N 1
ATOM 969 C CA . VAL A 1 119 ? -0.909 -0.039 -16.693 1.00 91.06 119 VAL A CA 1
ATOM 970 C C . VAL A 1 119 ? -0.086 -1.324 -16.674 1.00 91.06 119 VAL A C 1
ATOM 972 O O . VAL A 1 119 ? -0.003 -2.019 -17.689 1.00 91.06 119 VAL A O 1
ATOM 975 N N . SER A 1 120 ? 0.507 -1.639 -15.523 1.00 90.88 120 SER A N 1
ATOM 976 C CA . SER A 1 120 ? 1.264 -2.866 -15.297 1.00 90.88 120 SER A CA 1
ATOM 977 C C . SER A 1 120 ? 0.461 -4.110 -15.680 1.00 90.88 120 SER A C 1
ATOM 979 O O . SER A 1 120 ? -0.659 -4.313 -15.216 1.00 90.88 120 SER A O 1
ATOM 981 N N . GLN A 1 121 ? 1.071 -4.937 -16.523 1.00 95.06 121 GLN A N 1
ATOM 982 C CA . GLN A 1 121 ? 0.627 -6.281 -16.895 1.00 95.06 121 GLN A CA 1
ATOM 983 C C . GLN A 1 121 ? 1.456 -7.365 -16.185 1.00 95.06 121 GLN A C 1
ATOM 985 O O . GLN A 1 121 ? 1.457 -8.517 -16.611 1.00 95.06 121 GLN A O 1
ATOM 990 N N . LEU A 1 122 ? 2.207 -6.998 -15.138 1.00 90.88 122 LEU A N 1
ATOM 991 C CA . LEU A 1 122 ? 2.906 -7.976 -14.307 1.00 90.88 122 LEU A CA 1
ATOM 992 C C . LEU A 1 122 ? 1.897 -8.862 -13.585 1.00 90.88 122 LEU A C 1
ATOM 994 O O . LEU A 1 122 ? 0.868 -8.384 -13.098 1.00 90.88 122 LEU A O 1
ATOM 998 N N . ASP A 1 123 ? 2.221 -10.145 -13.454 1.00 91.50 123 ASP A N 1
ATOM 999 C CA . ASP A 1 123 ? 1.439 -10.998 -12.571 1.00 91.50 123 ASP A CA 1
ATOM 1000 C C . ASP A 1 123 ? 1.639 -10.601 -11.093 1.00 91.50 123 ASP A C 1
ATOM 1002 O O . ASP A 1 123 ? 2.513 -9.807 -10.723 1.00 91.50 123 ASP A O 1
ATOM 1006 N N . SER A 1 124 ? 0.816 -11.160 -10.205 1.00 84.44 124 SER A N 1
ATOM 1007 C CA . SER A 1 124 ? 0.866 -10.831 -8.775 1.00 84.44 124 SER A CA 1
ATOM 1008 C C . SER A 1 124 ? 2.232 -11.128 -8.133 1.00 84.44 124 SER A C 1
ATOM 1010 O O . SER A 1 124 ? 2.693 -10.378 -7.264 1.00 84.44 124 SER A O 1
ATOM 1012 N N . GLN A 1 125 ? 2.904 -12.203 -8.551 1.00 85.81 125 GLN A N 1
ATOM 1013 C CA . GLN A 1 125 ? 4.199 -12.591 -8.006 1.00 85.81 125 GLN A CA 1
ATOM 1014 C C . GLN A 1 125 ? 5.315 -11.673 -8.517 1.00 85.81 125 GLN A C 1
ATOM 1016 O O . GLN A 1 125 ? 6.186 -11.272 -7.738 1.00 85.81 125 GLN A O 1
ATOM 1021 N N . GLU A 1 126 ? 5.297 -11.335 -9.801 1.00 88.00 126 GLU A N 1
ATOM 1022 C CA . GLU A 1 126 ? 6.226 -10.409 -10.440 1.00 88.00 126 GLU A CA 1
ATOM 1023 C C . GLU A 1 126 ? 6.094 -9.002 -9.863 1.00 88.00 126 GLU A C 1
ATOM 1025 O O . GLU A 1 126 ? 7.098 -8.429 -9.432 1.00 88.00 126 GLU A O 1
ATOM 1030 N N . SER A 1 127 ? 4.865 -8.492 -9.754 1.00 88.31 127 SER A N 1
ATOM 1031 C CA . SER A 1 127 ? 4.568 -7.192 -9.147 1.00 88.31 127 SER A CA 1
ATOM 1032 C C . SER A 1 127 ? 5.089 -7.129 -7.708 1.00 88.31 127 SER A C 1
ATOM 1034 O O . SER A 1 127 ? 5.849 -6.229 -7.345 1.00 88.31 127 SER A O 1
ATOM 1036 N N . CYS A 1 128 ? 4.816 -8.160 -6.901 1.00 81.50 128 CYS A N 1
ATOM 1037 C CA . CYS A 1 128 ? 5.346 -8.274 -5.542 1.00 81.50 128 CYS A CA 1
ATOM 1038 C C . CYS A 1 128 ? 6.885 -8.228 -5.500 1.00 81.50 128 CYS A C 1
ATOM 1040 O O . CYS A 1 128 ? 7.474 -7.485 -4.705 1.00 81.50 128 CYS A O 1
ATOM 1042 N N . ARG A 1 129 ? 7.567 -9.001 -6.358 1.00 86.50 129 ARG A N 1
ATOM 1043 C CA . ARG A 1 129 ? 9.038 -9.016 -6.427 1.00 86.50 129 ARG A CA 1
ATOM 1044 C C . ARG A 1 129 ? 9.595 -7.655 -6.843 1.00 86.50 129 ARG A C 1
ATOM 1046 O O . ARG A 1 129 ? 10.549 -7.197 -6.210 1.00 86.50 129 ARG A O 1
ATOM 1053 N N . PHE A 1 130 ? 8.995 -7.022 -7.850 1.00 91.38 130 PHE A N 1
ATOM 1054 C CA . PHE A 1 130 ? 9.375 -5.703 -8.351 1.00 91.38 130 PHE A CA 1
ATOM 1055 C C . PHE A 1 130 ? 9.239 -4.642 -7.259 1.00 91.38 130 PHE A C 1
ATOM 1057 O O . PHE A 1 130 ? 10.228 -4.020 -6.871 1.00 91.38 130 PHE A O 1
ATOM 1064 N N . ARG A 1 131 ? 8.042 -4.503 -6.683 1.00 90.69 131 ARG A N 1
ATOM 1065 C CA . ARG A 1 131 ? 7.743 -3.534 -5.620 1.00 90.69 131 ARG A CA 1
ATOM 1066 C C . ARG A 1 131 ? 8.677 -3.705 -4.430 1.00 90.69 131 ARG A C 1
ATOM 1068 O O . ARG A 1 131 ? 9.260 -2.736 -3.948 1.00 90.69 131 ARG A O 1
ATOM 1075 N N . ARG A 1 132 ? 8.913 -4.949 -3.998 1.00 84.44 132 ARG A N 1
ATOM 1076 C CA . ARG A 1 132 ? 9.848 -5.245 -2.904 1.00 84.44 132 ARG A CA 1
ATOM 1077 C C . ARG A 1 132 ? 11.275 -4.804 -3.230 1.00 84.44 132 ARG A C 1
ATOM 1079 O O . ARG A 1 132 ? 11.969 -4.316 -2.341 1.00 84.44 132 ARG A O 1
ATOM 1086 N N . ALA A 1 133 ? 11.727 -4.992 -4.469 1.00 87.31 133 ALA A N 1
ATOM 1087 C CA . ALA A 1 133 ? 13.046 -4.545 -4.904 1.00 87.31 133 ALA A CA 1
ATOM 1088 C C . ALA A 1 133 ? 13.146 -3.013 -4.913 1.00 87.31 133 ALA A C 1
ATOM 1090 O O . ALA A 1 133 ? 14.111 -2.474 -4.375 1.00 87.31 133 ALA A O 1
ATOM 1091 N N . VAL A 1 134 ? 12.131 -2.314 -5.429 1.00 89.19 134 VAL A N 1
ATOM 1092 C CA . VAL A 1 134 ? 12.078 -0.843 -5.430 1.00 89.19 134 VAL A CA 1
ATOM 1093 C C . VAL A 1 134 ? 12.129 -0.291 -4.005 1.00 89.19 134 VAL A C 1
ATOM 1095 O O . VAL A 1 134 ? 12.974 0.555 -3.716 1.00 89.19 134 VAL A O 1
ATOM 1098 N N . TYR A 1 135 ? 11.313 -0.818 -3.086 1.00 84.31 135 TYR A N 1
ATOM 1099 C CA . TYR A 1 135 ? 11.348 -0.394 -1.684 1.00 84.31 135 TYR A CA 1
ATOM 1100 C C . TYR A 1 135 ? 12.717 -0.618 -1.032 1.00 84.31 135 TYR A C 1
ATOM 1102 O O . TYR A 1 135 ? 13.205 0.253 -0.317 1.00 84.31 135 TYR A O 1
ATOM 1110 N N . ARG A 1 136 ? 13.382 -1.745 -1.318 1.00 82.94 136 ARG A N 1
ATOM 1111 C CA . ARG A 1 136 ? 14.745 -2.013 -0.826 1.00 82.94 136 ARG A CA 1
ATOM 1112 C C . ARG A 1 136 ? 15.776 -1.038 -1.388 1.00 82.94 136 ARG A C 1
ATOM 1114 O O . ARG A 1 136 ? 16.641 -0.597 -0.643 1.00 82.94 136 ARG A O 1
ATOM 1121 N N . ILE A 1 137 ? 15.681 -0.684 -2.670 1.00 87.00 137 ILE A N 1
ATOM 1122 C CA . ILE A 1 137 ? 16.560 0.320 -3.285 1.00 87.00 137 ILE A CA 1
ATOM 1123 C C . ILE A 1 137 ? 16.327 1.687 -2.636 1.00 87.00 137 ILE A C 1
ATOM 1125 O O . ILE A 1 137 ? 17.287 2.372 -2.298 1.00 87.00 137 ILE A O 1
ATOM 1129 N N . MET A 1 138 ? 15.073 2.089 -2.424 1.00 86.94 138 MET A N 1
ATOM 1130 C CA . MET A 1 138 ? 14.760 3.348 -1.741 1.00 86.94 138 MET A CA 1
ATOM 1131 C C . MET A 1 138 ? 15.309 3.368 -0.309 1.00 86.94 138 MET A C 1
ATOM 1133 O O . MET A 1 138 ? 15.901 4.366 0.091 1.00 86.94 138 MET A O 1
ATOM 1137 N N . LEU A 1 139 ? 15.164 2.263 0.432 1.00 80.19 139 LEU A N 1
ATOM 1138 C CA . LEU A 1 139 ? 15.727 2.105 1.776 1.00 80.19 139 LEU A CA 1
ATOM 1139 C C . LEU A 1 139 ? 17.248 2.237 1.765 1.00 80.19 139 LEU A C 1
ATOM 1141 O O . LEU A 1 139 ? 17.782 3.034 2.527 1.00 80.19 139 LEU A O 1
ATOM 1145 N N . TYR A 1 140 ? 17.919 1.520 0.861 1.00 79.38 140 TYR A N 1
ATOM 1146 C CA . TYR A 1 140 ? 19.363 1.620 0.670 1.00 79.38 140 TYR A CA 1
ATOM 1147 C C . TYR A 1 140 ? 19.776 3.077 0.422 1.00 79.38 140 TYR A C 1
ATOM 1149 O O . TYR A 1 140 ? 20.621 3.606 1.126 1.00 79.38 140 TYR A O 1
ATOM 1157 N N . ASN A 1 141 ? 19.128 3.794 -0.497 1.00 80.25 141 ASN A N 1
ATOM 1158 C CA . ASN A 1 141 ? 19.475 5.199 -0.749 1.00 80.25 141 ASN A CA 1
ATOM 1159 C C . ASN A 1 141 ? 19.249 6.108 0.475 1.00 80.25 141 ASN A C 1
ATOM 1161 O O . ASN A 1 141 ? 20.040 7.021 0.698 1.00 80.25 141 ASN A O 1
ATOM 1165 N N . CYS A 1 142 ? 18.233 5.843 1.304 1.00 73.00 142 CYS A N 1
ATOM 1166 C CA . CYS A 1 142 ? 18.062 6.551 2.576 1.00 73.00 142 CYS A CA 1
ATOM 1167 C C . CYS A 1 142 ? 19.200 6.271 3.573 1.00 73.00 142 CYS A C 1
ATOM 1169 O O . CYS A 1 142 ? 19.546 7.161 4.342 1.00 73.00 142 CYS A O 1
ATOM 1171 N N . GLU A 1 143 ? 19.787 5.070 3.574 1.00 61.22 143 GLU A N 1
ATOM 1172 C CA . GLU A 1 143 ? 20.961 4.759 4.402 1.00 61.22 143 GLU A CA 1
ATOM 1173 C C . GLU A 1 143 ? 22.232 5.449 3.899 1.00 61.22 143 GLU A C 1
ATOM 1175 O O . GLU A 1 143 ? 23.040 5.893 4.702 1.00 61.22 143 GLU A O 1
ATOM 1180 N N . PHE A 1 144 ? 22.424 5.570 2.585 1.00 56.22 144 PHE A N 1
ATOM 1181 C CA . PHE A 1 144 ? 23.662 6.121 2.016 1.00 56.22 144 PHE A CA 1
ATOM 1182 C C . PHE A 1 144 ? 23.694 7.652 1.907 1.00 56.22 144 PHE A C 1
ATOM 1184 O O . PHE A 1 144 ? 24.755 8.207 1.643 1.00 56.22 144 PHE A O 1
ATOM 1191 N N . HIS A 1 145 ? 22.584 8.349 2.165 1.00 52.44 145 HIS A N 1
ATOM 1192 C CA . HIS A 1 145 ? 22.599 9.791 2.453 1.00 52.44 145 HIS A CA 1
ATOM 1193 C C . HIS A 1 145 ? 23.166 10.131 3.850 1.00 52.44 145 HIS A C 1
ATOM 1195 O O . HIS A 1 145 ? 23.265 11.307 4.181 1.00 52.44 145 HIS A O 1
ATOM 1201 N N . LEU A 1 146 ? 23.556 9.131 4.655 1.00 49.06 146 LEU A N 1
ATOM 1202 C CA . LEU A 1 146 ? 24.201 9.301 5.967 1.00 49.06 146 LEU A CA 1
ATOM 1203 C C . LEU A 1 146 ? 25.721 9.592 5.907 1.00 49.06 146 LEU 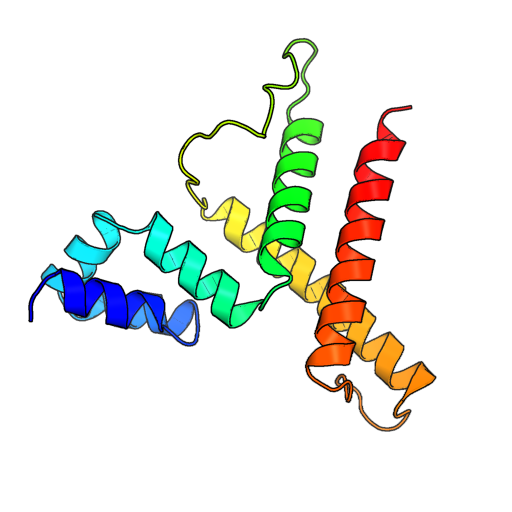A C 1
ATOM 1205 O O . LEU A 1 146 ? 26.356 9.565 6.960 1.00 49.06 146 LEU A O 1
ATOM 1209 N N . ASN A 1 147 ? 26.311 9.846 4.729 1.00 39.25 147 ASN A N 1
ATOM 1210 C CA . ASN A 1 147 ? 27.743 10.161 4.570 1.00 39.25 147 ASN A CA 1
ATOM 1211 C C . ASN A 1 147 ? 27.975 11.551 3.978 1.00 39.25 147 ASN A C 1
ATOM 1213 O O . ASN A 1 147 ? 27.431 11.809 2.880 1.00 39.25 147 ASN A O 1
#

Foldseek 3Di:
DDLVVLLVVLLPQQAPVSNVVQCVPDPSSVVSCVVPVLNSVVSNQCNHVPPLSVLLLVLLVLVVVVVPPPPDDDDDPPPDDDRDPCDPVVVVSSVVVVVVLQQVQLVCQCVPPNVVDSGHPDDPVRSVVSSNVVSVVSSVVSVVVVD

Secondary structure (DSSP, 8-state):
--HHHHHHHHHT-SSHHHHHHHHTT-HHHHHHHHHSHHHHHHHHHHHHHGGGHHHHHHHHHHHHHHHT-SS------TTS-------HHHHHHHHHHHHHHHHHHHHHHHHHT-TT-SS----HHHHHHHHHHHHHHHHHHHHHTT-